Protein AF-A0A357NBG5-F1 (afdb_monomer)

Structure (mmCIF, N/CA/C/O backbone):
data_AF-A0A357NBG5-F1
#
_entry.id   AF-A0A357NBG5-F1
#
loop_
_atom_site.group_PDB
_atom_site.id
_atom_site.type_symbol
_atom_site.label_atom_id
_atom_site.label_alt_id
_atom_site.label_comp_id
_atom_site.label_asym_id
_atom_site.label_entity_id
_atom_site.label_seq_id
_atom_site.pdbx_PDB_ins_code
_atom_site.Cartn_x
_atom_site.Cartn_y
_atom_site.Cartn_z
_atom_site.occupancy
_atom_site.B_iso_or_equiv
_atom_site.auth_seq_id
_atom_site.auth_comp_id
_atom_site.auth_asym_id
_atom_site.auth_atom_id
_atom_site.pdbx_PDB_model_num
ATOM 1 N N . SER A 1 1 ? -6.559 14.695 2.292 1.00 75.44 1 SER A N 1
ATOM 2 C CA . SER A 1 1 ? -6.284 13.286 2.635 1.00 75.44 1 SER A CA 1
ATOM 3 C C . SER A 1 1 ? -4.789 13.065 2.694 1.00 75.44 1 SER A C 1
ATOM 5 O O . SER A 1 1 ? -4.072 13.717 1.946 1.00 75.44 1 SER A O 1
ATOM 7 N N . GLU A 1 2 ? -4.316 12.199 3.584 1.00 93.56 2 GLU A N 1
ATOM 8 C CA . GLU A 1 2 ? -2.892 11.862 3.702 1.00 93.56 2 GLU A CA 1
ATOM 9 C C . GLU A 1 2 ? -2.583 10.593 2.900 1.00 93.56 2 GLU A C 1
ATOM 11 O O . GLU A 1 2 ? -3.406 9.676 2.860 1.00 93.56 2 GLU A O 1
ATOM 16 N N . ILE A 1 3 ? -1.399 10.528 2.284 1.00 97.75 3 ILE A N 1
ATOM 17 C CA . ILE A 1 3 ? -0.904 9.331 1.596 1.00 97.75 3 ILE A CA 1
ATOM 18 C C . ILE A 1 3 ? 0.444 8.941 2.200 1.00 97.75 3 ILE A C 1
ATOM 20 O O . ILE A 1 3 ? 1.353 9.767 2.279 1.00 97.75 3 ILE A O 1
ATOM 24 N N . TYR A 1 4 ? 0.590 7.676 2.590 1.00 98.44 4 TYR A N 1
ATOM 25 C CA . TYR A 1 4 ? 1.852 7.113 3.069 1.00 98.44 4 TYR A CA 1
ATOM 26 C C . TYR A 1 4 ? 2.400 6.112 2.057 1.00 98.44 4 TYR A C 1
ATOM 28 O O . TYR A 1 4 ? 1.651 5.311 1.504 1.00 98.44 4 TYR A O 1
ATOM 36 N N . VAL A 1 5 ? 3.717 6.130 1.847 1.00 98.50 5 VAL A N 1
ATOM 37 C CA . VAL A 1 5 ? 4.415 5.236 0.915 1.00 98.50 5 VAL A CA 1
ATOM 38 C C . VAL A 1 5 ? 5.572 4.566 1.644 1.00 98.50 5 VAL A C 1
ATOM 40 O O . VAL A 1 5 ? 6.455 5.250 2.167 1.00 98.50 5 VAL A O 1
ATOM 43 N N . GLY A 1 6 ? 5.595 3.233 1.668 1.00 98.19 6 GLY A N 1
ATOM 44 C CA . GLY A 1 6 ? 6.753 2.491 2.162 1.00 98.19 6 GLY A CA 1
ATOM 45 C C . GLY A 1 6 ? 7.877 2.488 1.126 1.00 98.19 6 GLY A C 1
ATOM 46 O O . GLY A 1 6 ? 7.675 2.059 -0.002 1.00 98.19 6 GLY A O 1
ATOM 47 N N . LYS A 1 7 ? 9.082 2.961 1.462 1.00 95.31 7 LYS A N 1
ATOM 48 C CA . LYS A 1 7 ? 10.212 3.027 0.505 1.00 95.31 7 LYS A CA 1
ATOM 49 C C . LYS A 1 7 ? 11.083 1.767 0.485 1.00 95.31 7 LYS A C 1
ATOM 51 O O . LYS A 1 7 ? 12.050 1.690 -0.265 1.00 95.31 7 LYS A O 1
ATOM 56 N N . ASN A 1 8 ? 10.776 0.801 1.343 1.00 96.00 8 ASN A N 1
ATOM 57 C CA . ASN A 1 8 ? 11.411 -0.509 1.415 1.00 96.00 8 ASN A CA 1
ATOM 58 C C . ASN A 1 8 ? 10.474 -1.495 2.125 1.00 96.00 8 ASN A C 1
ATOM 60 O O . ASN A 1 8 ? 9.484 -1.087 2.726 1.00 96.00 8 ASN A O 1
ATOM 64 N N . ASN A 1 9 ? 10.834 -2.773 2.113 1.00 95.44 9 ASN A N 1
ATOM 65 C CA . ASN A 1 9 ? 10.104 -3.874 2.742 1.00 95.44 9 ASN A CA 1
ATOM 66 C C . ASN A 1 9 ? 9.693 -3.618 4.205 1.00 95.44 9 ASN A C 1
ATOM 68 O O . ASN A 1 9 ? 8.518 -3.701 4.554 1.00 95.44 9 ASN A O 1
ATOM 72 N N . LYS A 1 10 ? 10.631 -3.185 5.060 1.00 96.75 10 LYS A N 1
ATOM 73 C CA . LYS A 1 10 ? 10.332 -2.879 6.473 1.00 96.75 10 LYS A CA 1
ATOM 74 C C . LYS A 1 10 ? 9.304 -1.753 6.609 1.00 96.75 10 LYS A C 1
ATOM 76 O O . LYS A 1 10 ? 8.433 -1.803 7.474 1.00 96.75 10 LYS A O 1
ATOM 81 N N . GLN A 1 11 ? 9.403 -0.730 5.761 1.00 98.19 11 GLN A N 1
ATOM 82 C CA . GLN A 1 11 ? 8.443 0.368 5.746 1.00 98.19 11 GLN A CA 1
ATOM 83 C C . GLN A 1 11 ? 7.102 -0.047 5.141 1.00 98.19 11 GLN A C 1
ATOM 85 O O . GLN A 1 11 ? 6.085 0.392 5.660 1.00 98.19 11 GLN A O 1
ATOM 90 N N . ASN A 1 12 ? 7.075 -0.898 4.110 1.00 98.06 12 ASN A N 1
ATOM 91 C CA . ASN A 1 12 ? 5.846 -1.464 3.544 1.00 98.06 12 ASN A CA 1
ATOM 92 C C . ASN A 1 12 ? 5.045 -2.188 4.626 1.00 98.06 12 ASN A C 1
ATOM 94 O O . ASN A 1 12 ? 3.854 -1.927 4.809 1.00 98.06 12 ASN A O 1
ATOM 98 N N . ASP A 1 13 ? 5.730 -3.029 5.395 1.00 97.12 13 ASP A N 1
ATOM 99 C CA . ASP A 1 13 ? 5.175 -3.708 6.557 1.00 97.12 13 ASP A CA 1
ATOM 100 C C . ASP A 1 13 ? 4.623 -2.722 7.589 1.00 97.12 13 ASP A C 1
ATOM 102 O O . ASP A 1 13 ? 3.487 -2.856 8.043 1.00 97.12 13 ASP A O 1
ATOM 106 N N . TYR A 1 14 ? 5.411 -1.708 7.950 1.00 98.06 14 TYR A N 1
ATOM 107 C CA . TYR A 1 14 ? 5.002 -0.705 8.927 1.00 98.06 14 TYR A CA 1
ATOM 108 C C . TYR A 1 14 ? 3.765 0.073 8.465 1.00 98.06 14 TYR A C 1
ATOM 110 O O . TYR A 1 14 ? 2.777 0.140 9.200 1.00 98.06 14 TYR A O 1
ATOM 118 N N . VAL A 1 15 ? 3.780 0.625 7.245 1.00 98.25 15 VAL A N 1
ATOM 119 C CA . VAL A 1 15 ? 2.660 1.436 6.751 1.00 98.25 15 VAL A CA 1
ATOM 120 C C . VAL A 1 15 ? 1.392 0.598 6.633 1.00 98.25 15 VAL A C 1
ATOM 122 O O . VAL A 1 15 ? 0.323 1.066 7.006 1.00 98.25 15 VAL A O 1
ATOM 125 N N . THR A 1 16 ? 1.516 -0.663 6.217 1.00 98.12 16 THR A N 1
ATOM 126 C CA . THR A 1 16 ? 0.369 -1.555 6.001 1.00 98.12 16 THR A CA 1
ATOM 127 C C . THR A 1 16 ? -0.181 -2.107 7.303 1.00 98.12 16 THR A C 1
ATOM 129 O O . THR A 1 16 ? -1.385 -2.066 7.540 1.00 98.12 16 THR A O 1
ATOM 132 N N . PHE A 1 17 ? 0.681 -2.638 8.169 1.00 97.19 17 PHE A N 1
ATOM 133 C CA . PHE A 1 17 ? 0.238 -3.461 9.290 1.00 97.19 17 PHE A CA 1
ATOM 134 C C . PHE A 1 17 ? 0.299 -2.763 10.648 1.00 97.19 17 PHE A C 1
ATOM 136 O O . PHE A 1 17 ? -0.311 -3.272 11.588 1.00 97.19 17 PHE A O 1
ATOM 143 N N . LYS A 1 18 ? 0.988 -1.619 10.769 1.00 97.06 18 LYS A N 1
ATOM 144 C CA . LYS A 1 18 ? 1.098 -0.853 12.025 1.00 97.06 18 LYS A CA 1
ATOM 145 C C . LYS A 1 18 ? 0.463 0.533 11.946 1.00 97.06 18 LYS A C 1
ATOM 147 O O . LYS A 1 18 ? -0.209 0.935 12.888 1.00 97.06 18 LYS A O 1
ATOM 152 N N . LEU A 1 19 ? 0.672 1.255 10.846 1.00 97.62 19 LEU A N 1
ATOM 153 C CA . LEU A 1 19 ? 0.210 2.637 10.692 1.00 97.62 19 LEU A CA 1
ATOM 154 C C . LEU A 1 19 ? -1.222 2.737 10.149 1.00 97.62 19 LEU A C 1
ATOM 156 O O . LEU A 1 19 ? -1.982 3.608 10.579 1.00 97.62 19 LEU A O 1
ATOM 160 N N . ALA A 1 20 ? -1.573 1.915 9.158 1.00 97.75 20 ALA A N 1
ATOM 161 C CA . ALA A 1 20 ? -2.876 1.957 8.506 1.00 97.75 20 ALA A CA 1
ATOM 162 C C . ALA A 1 20 ? -4.002 1.441 9.411 1.00 97.75 20 ALA A C 1
ATOM 164 O O . ALA A 1 20 ? -3.846 0.476 10.160 1.00 97.75 20 ALA A O 1
ATOM 165 N N . ARG A 1 21 ? -5.164 2.080 9.291 1.00 96.44 21 ARG A N 1
ATOM 166 C CA . ARG A 1 21 ? -6.426 1.719 9.938 1.00 96.44 21 ARG A CA 1
ATOM 167 C C . ARG A 1 21 ? -7.211 0.766 9.041 1.00 96.44 21 ARG A C 1
ATOM 169 O O . ARG A 1 21 ? -6.995 0.697 7.837 1.00 96.44 21 ARG A O 1
ATOM 176 N N . ASN A 1 22 ? -8.184 0.066 9.616 1.00 95.94 22 ASN A N 1
ATOM 177 C CA . ASN A 1 22 ? -8.982 -0.936 8.900 1.00 95.94 22 ASN A CA 1
ATOM 178 C C . ASN A 1 22 ? -9.736 -0.389 7.676 1.00 95.94 22 ASN A C 1
ATOM 180 O O . ASN A 1 22 ? -9.920 -1.122 6.706 1.00 95.94 22 ASN A O 1
ATOM 184 N N . GLN A 1 23 ? -10.183 0.868 7.741 1.00 96.06 23 GLN A N 1
ATOM 185 C CA . GLN A 1 23 ? -10.935 1.534 6.672 1.00 96.06 23 GLN A CA 1
ATOM 186 C C . GLN A 1 23 ? -10.045 2.327 5.705 1.00 96.06 23 GLN A C 1
ATOM 188 O O . GLN A 1 23 ? -10.562 2.904 4.756 1.00 96.06 23 GLN A O 1
ATOM 193 N N . ASP A 1 24 ? -8.727 2.354 5.921 1.00 97.62 24 ASP A N 1
ATOM 194 C CA . ASP A 1 24 ? -7.816 2.972 4.961 1.00 97.62 24 ASP A CA 1
ATOM 195 C C . ASP A 1 24 ? -7.734 2.126 3.691 1.00 97.62 24 ASP A C 1
ATOM 197 O O . ASP A 1 24 ? -7.932 0.907 3.724 1.00 97.62 24 ASP A O 1
ATOM 201 N N . ILE A 1 25 ? -7.403 2.768 2.574 1.00 98.19 25 ILE A N 1
ATOM 202 C CA . ILE A 1 25 ? -7.220 2.076 1.302 1.00 98.19 25 ILE A CA 1
ATO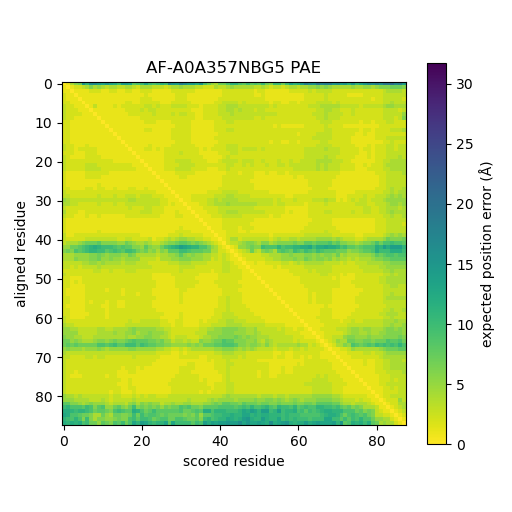M 203 C C . ILE A 1 25 ? -5.748 1.739 1.146 1.00 98.19 25 ILE A C 1
ATOM 205 O O . ILE A 1 25 ? -4.882 2.608 1.238 1.00 98.19 25 ILE A O 1
ATOM 209 N N . TRP A 1 26 ? -5.482 0.464 0.909 1.00 98.56 26 TRP A N 1
ATOM 210 C CA . TRP A 1 26 ? -4.176 -0.046 0.536 1.00 98.56 26 TRP A CA 1
ATOM 211 C C . TRP A 1 26 ? -4.110 -0.191 -0.980 1.00 98.56 26 TRP A C 1
ATOM 213 O O . TRP A 1 26 ? -5.068 -0.665 -1.589 1.00 98.56 26 TRP A O 1
ATOM 223 N N . LEU A 1 27 ? -2.988 0.218 -1.569 1.00 98.69 27 LEU A N 1
ATOM 224 C CA . LEU A 1 27 ? -2.712 0.102 -2.993 1.00 98.69 27 LEU A CA 1
ATOM 225 C C . LEU A 1 27 ? -1.327 -0.495 -3.227 1.00 98.69 27 LEU A C 1
ATOM 227 O O . LEU A 1 27 ? -0.377 -0.216 -2.484 1.00 98.69 27 LEU A O 1
ATOM 231 N N . HIS A 1 28 ? -1.210 -1.265 -4.304 1.00 98.56 28 HIS A N 1
ATOM 232 C CA . HIS A 1 28 ? 0.041 -1.863 -4.762 1.00 98.56 28 HIS A CA 1
ATOM 233 C C . HIS A 1 28 ? -0.040 -2.201 -6.251 1.00 98.56 28 HIS A C 1
ATOM 235 O O . HIS A 1 28 ? -1.118 -2.434 -6.792 1.00 98.56 28 HIS A O 1
ATOM 241 N N . THR A 1 29 ? 1.096 -2.197 -6.942 1.00 98.12 29 THR A N 1
ATOM 242 C CA . THR A 1 29 ? 1.140 -2.581 -8.355 1.00 98.12 29 THR A CA 1
ATOM 243 C C . THR A 1 29 ? 0.832 -4.061 -8.534 1.00 98.12 29 THR A C 1
ATOM 245 O O . THR A 1 29 ? 1.527 -4.908 -7.978 1.00 98.12 29 THR A O 1
ATOM 248 N N . LYS A 1 30 ? -0.159 -4.374 -9.367 1.00 97.38 30 LYS A N 1
ATOM 249 C CA . LYS A 1 30 ? -0.605 -5.747 -9.600 1.00 97.38 30 LYS A CA 1
ATOM 250 C C . LYS A 1 30 ? 0.523 -6.595 -10.186 1.00 97.38 30 LYS A C 1
ATOM 252 O O . LYS A 1 30 ? 1.091 -6.229 -11.213 1.00 97.38 30 LYS A O 1
ATOM 257 N N . ASP A 1 31 ? 0.842 -7.705 -9.521 1.00 94.81 31 ASP A N 1
ATOM 258 C CA . ASP A 1 31 ? 1.855 -8.696 -9.925 1.00 94.81 31 ASP A CA 1
ATOM 259 C C . ASP A 1 31 ? 3.276 -8.132 -10.160 1.00 94.81 31 ASP A C 1
ATOM 261 O O . ASP A 1 31 ? 4.152 -8.807 -10.705 1.00 94.81 31 ASP A O 1
ATOM 265 N N . ILE A 1 32 ? 3.543 -6.896 -9.724 1.00 95.50 32 ILE A N 1
ATOM 266 C CA . ILE A 1 32 ? 4.812 -6.195 -9.944 1.00 95.50 32 ILE A CA 1
ATOM 267 C C . ILE A 1 32 ? 5.397 -5.788 -8.587 1.00 95.50 32 ILE A C 1
ATOM 269 O O . ILE A 1 32 ? 4.696 -5.197 -7.763 1.00 95.50 32 ILE A O 1
ATOM 273 N N . PRO A 1 33 ? 6.696 -6.031 -8.328 1.00 96.69 33 PRO A N 1
ATOM 274 C CA . PRO A 1 33 ? 7.338 -5.545 -7.113 1.00 96.69 33 PRO A CA 1
ATOM 275 C C . PRO A 1 33 ? 7.296 -4.015 -7.023 1.00 96.69 33 PRO A C 1
ATOM 277 O O . PRO A 1 33 ? 7.726 -3.306 -7.940 1.00 96.69 33 PRO A O 1
ATOM 280 N N . GLY A 1 34 ? 6.844 -3.513 -5.879 1.00 97.06 34 GLY A N 1
ATOM 281 C CA . GLY A 1 34 ? 6.663 -2.087 -5.640 1.00 97.06 34 GLY A CA 1
ATOM 282 C C . GLY A 1 34 ? 6.307 -1.767 -4.195 1.00 97.06 34 GLY A C 1
ATOM 283 O O . GLY A 1 34 ? 6.165 -2.659 -3.355 1.00 97.06 34 GLY A O 1
ATOM 284 N N . SER A 1 35 ? 6.207 -0.477 -3.910 1.00 98.31 35 SER A N 1
ATOM 285 C CA . SER A 1 35 ? 5.850 0.055 -2.598 1.00 98.31 35 SER A CA 1
ATOM 286 C C . SER A 1 35 ? 4.396 -0.212 -2.226 1.00 98.31 35 SER A C 1
ATOM 288 O O . SER A 1 35 ? 3.501 -0.099 -3.060 1.00 98.31 35 SER A O 1
ATOM 290 N N . HIS A 1 36 ? 4.151 -0.485 -0.943 1.00 98.56 36 HIS A N 1
ATOM 291 C CA . HIS A 1 36 ? 2.803 -0.421 -0.387 1.00 98.56 36 HIS A CA 1
ATOM 292 C C . HIS A 1 36 ? 2.434 1.047 -0.168 1.00 98.56 36 HIS A C 1
ATOM 294 O O . HIS A 1 36 ? 3.200 1.804 0.445 1.00 98.56 36 HIS A O 1
ATOM 300 N N . VAL A 1 37 ? 1.259 1.439 -0.655 1.00 98.69 37 VAL A N 1
ATOM 301 C CA . VAL A 1 37 ? 0.725 2.795 -0.525 1.00 98.69 37 VAL A CA 1
ATOM 302 C C . VAL A 1 37 ? -0.557 2.757 0.293 1.00 98.69 37 VAL A C 1
ATOM 304 O O . VAL A 1 37 ? -1.414 1.907 0.072 1.00 98.69 37 VAL A O 1
ATOM 307 N N . ILE A 1 38 ? -0.688 3.678 1.245 1.00 98.56 38 ILE A N 1
ATOM 308 C CA . ILE A 1 38 ? -1.877 3.829 2.084 1.00 98.56 38 ILE A CA 1
ATOM 309 C C . ILE A 1 38 ? -2.487 5.198 1.831 1.00 98.56 38 ILE A C 1
ATOM 311 O O . ILE A 1 38 ? -1.847 6.211 2.111 1.00 98.56 38 ILE A O 1
ATOM 315 N N . LEU A 1 39 ? -3.733 5.227 1.371 1.00 98.19 39 LEU A N 1
ATOM 316 C CA . LEU A 1 39 ? -4.567 6.422 1.367 1.00 98.19 39 LEU A CA 1
ATOM 317 C C . LEU A 1 39 ? -5.381 6.451 2.667 1.00 98.19 39 LEU A C 1
ATOM 319 O O . LEU A 1 39 ? -6.230 5.588 2.902 1.00 98.19 39 LEU A O 1
ATOM 323 N N . ARG A 1 40 ? -5.099 7.441 3.522 1.00 96.94 40 ARG A N 1
ATOM 324 C CA . ARG A 1 40 ? -5.781 7.610 4.807 1.00 96.94 40 ARG A CA 1
ATOM 325 C C . ARG A 1 40 ? -7.217 8.062 4.584 1.00 96.94 40 ARG A C 1
ATOM 327 O O . ARG A 1 40 ? -7.451 9.121 3.994 1.00 96.94 40 ARG A O 1
ATOM 334 N N . MET A 1 41 ? -8.153 7.295 5.131 1.00 95.06 41 MET A N 1
ATOM 335 C CA . MET A 1 41 ? -9.578 7.589 5.079 1.00 95.06 41 MET A CA 1
ATOM 336 C C . MET A 1 41 ? -10.032 8.232 6.391 1.00 95.06 41 MET A C 1
ATOM 338 O O . MET A 1 41 ? -9.621 7.825 7.480 1.00 95.06 41 MET A O 1
ATOM 342 N N . GLN A 1 42 ? -10.865 9.269 6.284 1.00 85.50 42 GLN A N 1
ATOM 343 C CA . GLN A 1 42 ? -11.526 9.872 7.445 1.00 85.50 42 GLN A CA 1
ATOM 344 C C . GLN A 1 42 ? -12.929 9.289 7.606 1.00 85.50 42 GLN A C 1
ATOM 346 O O . GLN A 1 42 ? -13.203 8.627 8.601 1.00 85.50 42 GLN A O 1
ATOM 351 N N . THR A 1 43 ? -13.791 9.500 6.610 1.00 84.19 43 THR A N 1
ATOM 352 C CA . THR A 1 43 ? -15.142 8.934 6.508 1.00 84.19 43 THR A CA 1
ATOM 353 C C . THR A 1 43 ? -15.521 8.791 5.031 1.00 84.19 43 THR A C 1
ATOM 355 O O . THR A 1 43 ? -14.961 9.487 4.183 1.00 84.19 43 THR A O 1
ATOM 358 N N . GLY A 1 44 ? -16.462 7.895 4.728 1.00 85.88 44 GLY A N 1
ATOM 359 C CA . GLY A 1 44 ? -17.010 7.734 3.380 1.00 85.88 44 GLY A CA 1
ATOM 360 C C . GLY A 1 44 ? -16.040 7.129 2.362 1.00 85.88 44 GLY A C 1
ATOM 361 O O . GLY A 1 44 ? -15.094 6.421 2.714 1.00 85.88 44 GLY A O 1
ATOM 362 N N . GLU A 1 45 ? -16.316 7.389 1.087 1.00 88.25 45 GLU A N 1
ATOM 363 C CA . GLU A 1 45 ? -15.532 6.901 -0.048 1.00 88.25 45 GLU A CA 1
ATOM 364 C C . GLU A 1 45 ? -14.430 7.894 -0.448 1.00 88.25 45 GLU A C 1
ATOM 366 O O . GLU A 1 45 ? -14.575 9.105 -0.248 1.00 88.25 45 GLU A O 1
ATOM 371 N N . PRO A 1 46 ? -13.296 7.417 -0.995 1.00 90.69 46 PRO A N 1
ATOM 372 C CA . PRO A 1 46 ? -12.256 8.310 -1.486 1.00 90.69 46 PRO A CA 1
ATOM 373 C C . PRO A 1 46 ? -12.780 9.096 -2.690 1.00 90.69 46 PRO A C 1
ATOM 375 O O . PRO A 1 46 ? -13.492 8.559 -3.537 1.00 90.69 46 PRO A O 1
ATOM 378 N N . SER A 1 47 ? -12.352 10.349 -2.839 1.00 93.62 47 SER A N 1
ATOM 379 C CA . SER A 1 47 ? -12.531 11.014 -4.127 1.00 93.62 47 SER A CA 1
ATOM 380 C C . SER A 1 47 ? -11.712 10.291 -5.197 1.00 93.62 47 SER A C 1
ATOM 382 O O . SER A 1 47 ? -10.600 9.819 -4.932 1.00 93.62 47 SER A O 1
ATOM 384 N N . GLN A 1 48 ? -12.230 10.253 -6.426 1.00 94.38 48 GLN A N 1
ATOM 385 C CA . GLN A 1 48 ? -11.528 9.646 -7.557 1.00 94.38 48 GLN A CA 1
ATOM 386 C C . GLN A 1 48 ? -10.113 10.226 -7.720 1.00 94.38 48 GLN A C 1
ATOM 388 O O . GLN A 1 48 ? -9.151 9.479 -7.865 1.00 94.38 48 GLN A O 1
ATOM 393 N N . ALA A 1 49 ? -9.958 11.545 -7.575 1.00 96.00 49 ALA A N 1
ATOM 394 C CA . ALA A 1 49 ? -8.659 12.212 -7.655 1.00 96.00 49 ALA A CA 1
ATOM 395 C C . ALA A 1 49 ? -7.660 11.739 -6.579 1.00 96.00 49 ALA A C 1
ATOM 397 O O . ALA A 1 49 ? -6.470 11.591 -6.861 1.00 96.00 49 ALA A O 1
ATOM 398 N N . ALA A 1 50 ? -8.121 11.484 -5.348 1.00 96.31 50 ALA A N 1
ATOM 399 C CA . ALA A 1 50 ? -7.259 10.977 -4.281 1.00 96.31 50 ALA A CA 1
ATOM 400 C C . ALA A 1 50 ? -6.832 9.525 -4.543 1.00 96.31 50 ALA A C 1
ATOM 402 O O . ALA A 1 50 ? -5.665 9.182 -4.338 1.00 96.31 50 ALA A O 1
ATOM 403 N N . LEU A 1 51 ? -7.758 8.693 -5.032 1.00 96.94 51 LEU A N 1
ATOM 404 C CA . LEU A 1 51 ? -7.475 7.309 -5.404 1.00 96.94 51 LEU A CA 1
ATOM 405 C C . LEU A 1 51 ? -6.476 7.242 -6.570 1.00 96.94 51 LEU A C 1
ATOM 407 O O . LEU A 1 51 ? -5.480 6.524 -6.488 1.00 96.94 51 LEU A O 1
ATOM 411 N N . GLU A 1 52 ? -6.679 8.054 -7.609 1.00 97.12 52 GLU A N 1
ATOM 412 C CA . GLU A 1 52 ? -5.766 8.163 -8.751 1.00 97.12 52 GLU A CA 1
ATOM 413 C C . GLU A 1 52 ? -4.375 8.653 -8.340 1.00 97.12 52 GLU A C 1
ATOM 415 O O . GLU A 1 52 ? -3.367 8.141 -8.828 1.00 97.12 52 GLU A O 1
ATOM 420 N N . MET A 1 53 ? -4.288 9.627 -7.429 1.00 97.69 53 MET A N 1
ATOM 421 C CA . MET A 1 53 ? -3.004 10.108 -6.913 1.00 97.69 53 MET A CA 1
ATOM 422 C C . MET A 1 53 ? -2.251 9.000 -6.169 1.00 97.69 53 MET A C 1
ATOM 424 O O . MET A 1 53 ? -1.057 8.802 -6.403 1.00 97.69 53 MET A O 1
ATOM 428 N N . ALA A 1 54 ? -2.941 8.246 -5.312 1.00 98.12 54 ALA A N 1
ATOM 429 C CA . ALA A 1 54 ? -2.347 7.120 -4.603 1.00 98.12 54 ALA A CA 1
ATOM 430 C C . ALA A 1 54 ? -1.901 6.005 -5.570 1.00 98.12 54 ALA A C 1
ATOM 432 O O . ALA A 1 54 ? -0.810 5.454 -5.411 1.00 98.12 54 ALA A O 1
ATOM 433 N N . ALA A 1 55 ? -2.686 5.727 -6.616 1.00 98.00 55 ALA A N 1
ATOM 434 C CA . ALA A 1 55 ? -2.338 4.740 -7.635 1.00 98.00 55 ALA A CA 1
ATOM 435 C C . ALA A 1 55 ? -1.108 5.161 -8.454 1.00 98.00 55 ALA A C 1
ATOM 437 O O . ALA A 1 55 ? -0.200 4.357 -8.668 1.00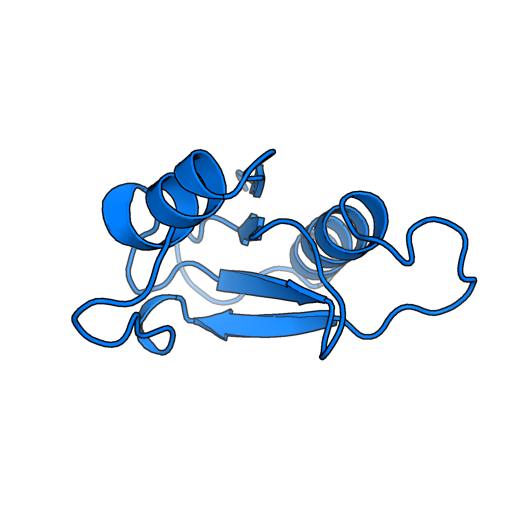 98.00 55 ALA A O 1
ATOM 438 N N . LYS A 1 56 ? -1.012 6.441 -8.839 1.00 97.69 56 LYS A N 1
ATOM 439 C CA . LYS A 1 56 ? 0.175 6.998 -9.512 1.00 97.69 56 LYS A CA 1
ATOM 440 C C . LYS A 1 56 ? 1.430 6.859 -8.653 1.00 97.69 56 LYS A C 1
ATOM 442 O O . LYS A 1 56 ? 2.489 6.528 -9.179 1.00 97.69 56 LYS A O 1
ATOM 447 N N . LEU A 1 57 ? 1.320 7.058 -7.338 1.00 98.06 57 LEU A N 1
ATOM 448 C CA . LEU A 1 57 ? 2.438 6.844 -6.414 1.00 98.06 57 LEU A CA 1
ATOM 449 C C . LEU A 1 57 ? 2.839 5.366 -6.341 1.00 98.06 57 LEU A C 1
ATOM 451 O O . LEU A 1 57 ? 4.031 5.073 -6.404 1.00 98.06 57 LEU A O 1
ATOM 455 N N . ALA A 1 58 ? 1.878 4.441 -6.268 1.00 98.31 58 AL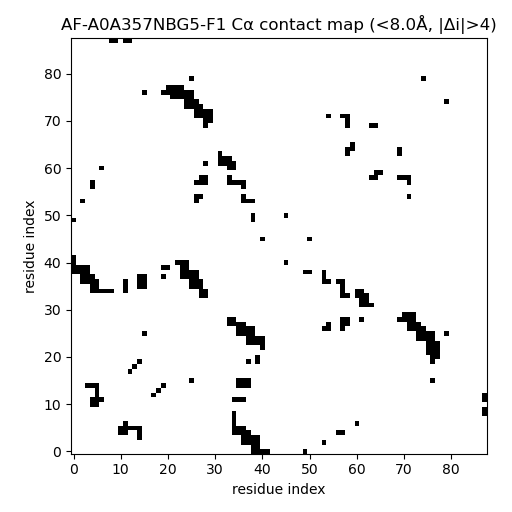A A N 1
ATOM 456 C CA . ALA A 1 58 ? 2.169 3.006 -6.289 1.00 98.31 58 ALA A CA 1
ATOM 457 C C . ALA A 1 58 ? 2.903 2.606 -7.580 1.00 98.31 58 ALA A C 1
ATOM 459 O O . ALA A 1 58 ? 3.947 1.958 -7.519 1.00 98.31 58 ALA A O 1
ATOM 460 N N . ALA A 1 59 ? 2.421 3.073 -8.736 1.00 98.06 59 ALA A N 1
ATOM 461 C CA . ALA A 1 59 ? 3.061 2.849 -10.030 1.00 98.06 59 ALA A CA 1
ATOM 462 C C . ALA A 1 59 ? 4.474 3.457 -10.101 1.00 98.06 59 ALA A C 1
ATOM 464 O O . ALA A 1 59 ? 5.416 2.787 -10.527 1.00 98.06 59 ALA A O 1
ATOM 465 N N . TYR A 1 60 ? 4.652 4.698 -9.642 1.00 97.75 60 TYR A N 1
ATOM 466 C CA . TYR A 1 60 ? 5.945 5.387 -9.663 1.00 97.75 60 TYR A CA 1
ATOM 467 C C . TYR A 1 60 ? 6.992 4.713 -8.763 1.00 97.75 60 TYR A C 1
ATOM 469 O O . TYR A 1 60 ? 8.150 4.558 -9.155 1.00 97.75 60 TYR A O 1
ATOM 477 N N . PHE A 1 61 ? 6.595 4.258 -7.573 1.00 97.56 61 PHE A N 1
ATOM 478 C CA . PHE A 1 61 ? 7.470 3.554 -6.630 1.00 97.56 61 PHE A CA 1
ATOM 479 C C . PHE A 1 61 ? 7.490 2.032 -6.848 1.00 97.56 61 PHE A C 1
ATOM 481 O O . PHE A 1 61 ? 7.627 1.245 -5.910 1.00 97.56 61 PHE A O 1
ATOM 488 N N . SER A 1 62 ? 7.397 1.605 -8.105 1.00 97.06 62 SER A N 1
ATOM 489 C CA . SER A 1 62 ? 7.488 0.202 -8.501 1.00 97.06 62 SER A CA 1
ATOM 490 C C . SER A 1 62 ? 8.620 -0.045 -9.499 1.00 97.06 62 SER A C 1
ATOM 492 O O . SER A 1 62 ? 9.336 0.868 -9.938 1.00 97.06 62 SER A O 1
ATOM 494 N N . LYS A 1 63 ? 8.782 -1.314 -9.884 1.00 95.69 63 LYS A N 1
ATOM 495 C CA . LYS A 1 63 ? 9.650 -1.700 -11.001 1.00 95.69 63 LYS A CA 1
ATOM 496 C C . LYS A 1 63 ? 9.119 -1.272 -12.375 1.00 95.69 63 LYS A C 1
ATOM 498 O O . LYS A 1 63 ? 9.907 -1.241 -13.312 1.00 95.69 63 LYS A O 1
ATOM 503 N N . SER A 1 64 ? 7.846 -0.897 -12.509 1.00 94.50 64 SER A N 1
ATOM 504 C CA . SER A 1 64 ? 7.229 -0.494 -13.781 1.00 94.50 64 SER A CA 1
ATOM 505 C C . SER A 1 64 ? 7.116 1.024 -13.970 1.00 94.50 64 SER A C 1
ATOM 507 O O . SER A 1 64 ? 6.418 1.469 -14.874 1.00 94.50 64 SER A O 1
ATOM 509 N N . ARG A 1 65 ? 7.850 1.836 -13.194 1.00 93.75 65 ARG A N 1
ATOM 510 C CA . ARG A 1 65 ? 7.769 3.315 -13.198 1.00 93.75 65 ARG A CA 1
ATOM 511 C C . ARG A 1 65 ? 7.902 4.012 -14.565 1.00 93.75 65 ARG A C 1
ATOM 513 O O . ARG A 1 65 ? 7.486 5.154 -14.697 1.00 93.75 65 ARG A O 1
ATOM 520 N N . PHE A 1 66 ? 8.530 3.361 -15.547 1.00 93.56 66 PHE A N 1
ATOM 521 C CA . PHE A 1 66 ? 8.737 3.890 -16.903 1.00 93.56 66 PHE A CA 1
ATOM 522 C C . PHE A 1 66 ? 7.744 3.324 -17.933 1.00 93.56 66 PHE A C 1
ATOM 524 O O . PHE A 1 66 ? 7.850 3.623 -19.118 1.00 93.56 66 PHE A O 1
ATOM 531 N N . SER A 1 67 ? 6.801 2.483 -17.502 1.00 93.69 67 SER A N 1
ATOM 532 C CA . SER A 1 67 ? 5.752 1.940 -18.369 1.00 93.69 67 SER A CA 1
ATOM 533 C C . SER A 1 67 ? 4.633 2.962 -18.547 1.00 93.69 67 SER A C 1
ATOM 535 O O . SER A 1 67 ? 4.298 3.696 -17.620 1.00 93.69 67 SER A O 1
ATOM 537 N N . SER A 1 68 ? 4.029 2.992 -19.733 1.00 89.56 68 SER A N 1
ATOM 538 C CA . SER A 1 68 ? 2.944 3.924 -20.067 1.00 89.56 68 SER A CA 1
ATOM 539 C C . SER A 1 68 ? 1.623 3.591 -19.369 1.00 89.56 68 SER A C 1
ATOM 541 O O . SER A 1 68 ? 0.836 4.489 -19.081 1.00 89.56 68 SER A O 1
ATOM 543 N N . GLN A 1 69 ? 1.383 2.311 -19.081 1.00 93.62 69 GLN A N 1
ATOM 544 C CA . GLN A 1 69 ? 0.231 1.823 -18.327 1.00 93.62 69 GLN A CA 1
ATOM 545 C C . GLN A 1 69 ? 0.701 0.805 -17.292 1.00 93.62 69 GLN A C 1
ATOM 547 O O . GLN A 1 69 ? 1.382 -0.163 -17.627 1.00 93.62 69 GLN A O 1
ATOM 552 N N . VAL A 1 70 ? 0.342 1.038 -16.030 1.00 96.62 70 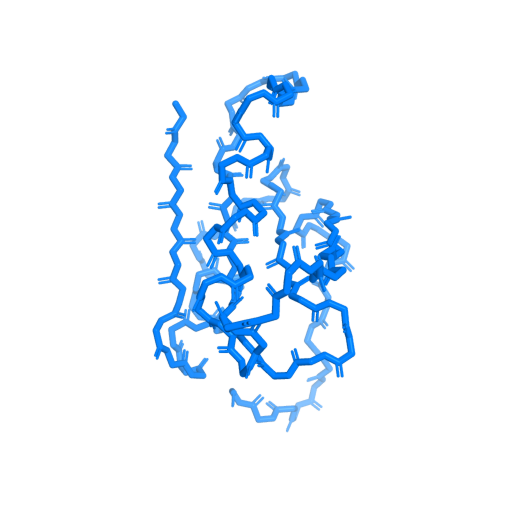VAL A N 1
ATOM 553 C CA . VAL A 1 70 ? 0.709 0.178 -14.902 1.00 96.62 70 VAL A CA 1
ATOM 554 C C . VAL A 1 70 ? -0.564 -0.223 -14.162 1.00 96.62 70 VAL A C 1
ATOM 556 O O . VAL A 1 70 ? -1.245 0.662 -13.640 1.00 96.62 70 VAL A O 1
ATOM 559 N N . PRO A 1 71 ? -0.900 -1.521 -14.092 1.00 97.25 71 PRO A N 1
ATOM 560 C CA . PRO A 1 71 ? -2.038 -1.974 -13.308 1.00 97.25 71 PRO A CA 1
ATOM 561 C C . PRO A 1 71 ? -1.740 -1.825 -11.809 1.00 97.25 71 PRO A C 1
ATOM 563 O O . PRO A 1 71 ? -0.677 -2.217 -11.322 1.00 97.25 71 PRO A O 1
ATOM 566 N N . VAL A 1 72 ? -2.690 -1.252 -11.074 1.00 98.25 72 VAL A N 1
ATOM 567 C CA . VAL A 1 72 ? -2.613 -1.049 -9.623 1.00 98.25 72 VAL A CA 1
ATOM 568 C C . VAL A 1 72 ? -3.863 -1.641 -8.994 1.00 98.25 72 VAL A C 1
ATOM 570 O O . VAL A 1 72 ? -4.974 -1.246 -9.345 1.00 98.25 72 VAL A O 1
ATOM 573 N N . ASP A 1 73 ? -3.669 -2.561 -8.056 1.00 98.31 73 ASP A N 1
ATOM 574 C CA . ASP A 1 73 ? -4.743 -3.097 -7.234 1.00 98.31 73 ASP A CA 1
ATOM 575 C C . ASP A 1 73 ? -4.954 -2.196 -6.018 1.00 98.31 73 ASP A C 1
ATOM 577 O O . ASP A 1 73 ? -4.005 -1.638 -5.456 1.00 98.31 73 ASP A O 1
ATOM 581 N N . TYR A 1 74 ? -6.207 -2.075 -5.586 1.00 97.94 74 TYR A N 1
ATOM 582 C CA . TYR A 1 74 ? -6.548 -1.421 -4.333 1.00 97.94 74 TYR A CA 1
ATOM 583 C C . TYR A 1 74 ? -7.645 -2.176 -3.592 1.00 97.94 74 TYR A C 1
ATOM 585 O O . TYR A 1 74 ? -8.512 -2.818 -4.181 1.00 97.94 74 TYR A O 1
ATOM 593 N N . THR A 1 75 ? -7.602 -2.102 -2.268 1.00 97.94 75 THR A N 1
ATOM 594 C CA . THR A 1 75 ? -8.612 -2.695 -1.389 1.00 97.94 75 THR A CA 1
ATOM 595 C C . THR A 1 75 ? -8.591 -1.995 -0.035 1.00 97.94 75 THR A C 1
ATOM 597 O O . THR A 1 75 ? -7.682 -1.221 0.270 1.00 97.94 75 THR A O 1
ATOM 600 N N . LEU A 1 76 ? -9.575 -2.271 0.816 1.00 97.44 76 LEU A N 1
ATOM 601 C CA . LEU A 1 76 ? -9.503 -1.835 2.207 1.00 97.44 76 LEU A CA 1
ATOM 602 C C . LEU A 1 76 ? -8.364 -2.574 2.910 1.00 97.44 76 LEU A C 1
ATOM 604 O O . LEU A 1 76 ? -8.241 -3.794 2.797 1.00 97.44 76 LEU A O 1
ATOM 608 N N . ARG A 1 77 ? -7.571 -1.865 3.715 1.00 97.25 77 ARG A N 1
ATOM 609 C CA . ARG A 1 77 ? -6.433 -2.451 4.435 1.00 97.25 77 ARG A CA 1
ATOM 610 C C . ARG A 1 77 ? -6.843 -3.630 5.318 1.00 97.25 77 ARG A C 1
ATOM 612 O O . ARG A 1 77 ? -6.038 -4.536 5.532 1.00 97.25 77 ARG A O 1
ATOM 619 N N . LYS A 1 78 ? -8.073 -3.661 5.844 1.00 97.31 78 LYS A N 1
ATOM 620 C CA . LYS A 1 78 ? -8.584 -4.806 6.625 1.00 97.31 78 LYS A CA 1
ATOM 621 C C . LYS A 1 78 ? -8.627 -6.126 5.837 1.00 97.31 78 LYS A C 1
ATOM 623 O O . LYS A 1 78 ? -8.620 -7.180 6.456 1.00 97.31 78 LYS A O 1
ATOM 628 N N . HIS A 1 79 ? -8.654 -6.074 4.504 1.00 98.12 79 HIS A N 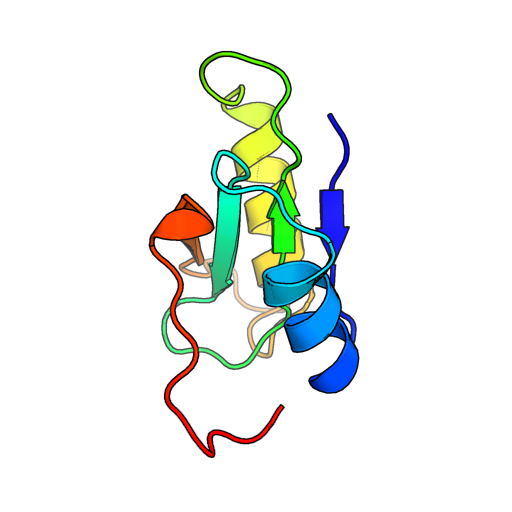1
ATOM 629 C CA . HIS A 1 79 ? -8.621 -7.255 3.6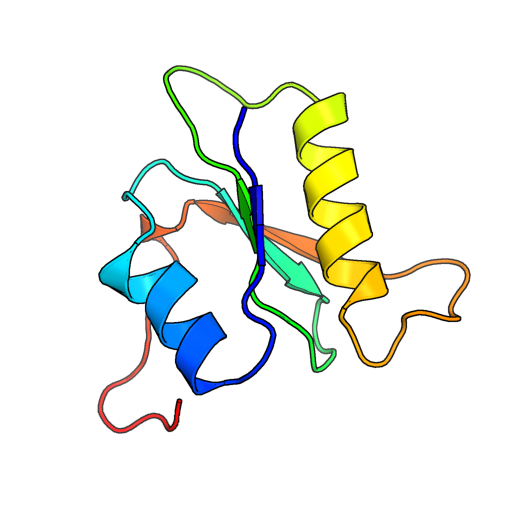36 1.00 98.12 79 HIS A C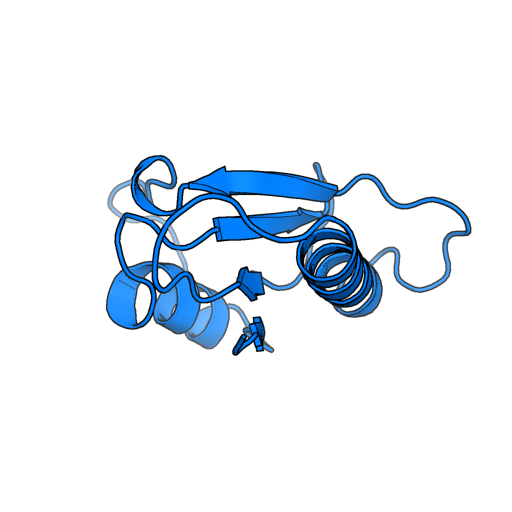A 1
ATOM 630 C C . HIS A 1 79 ? -7.193 -7.721 3.316 1.00 98.12 79 HIS A C 1
ATOM 632 O O . HIS A 1 79 ? -7.011 -8.786 2.735 1.00 98.12 79 HIS A O 1
ATOM 638 N N . VAL A 1 80 ? -6.173 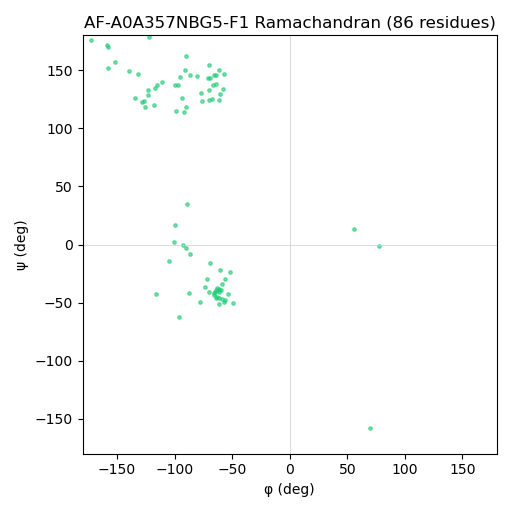-6.945 3.694 1.00 97.69 80 VAL A N 1
ATOM 639 C CA . VAL A 1 80 ? -4.768 -7.296 3.477 1.00 97.69 80 VAL A CA 1
ATOM 640 C C . VAL A 1 80 ? -4.260 -8.074 4.685 1.00 97.69 80 VAL A C 1
ATOM 642 O O . VAL A 1 80 ? -4.217 -7.561 5.810 1.00 97.69 80 VAL A O 1
ATOM 645 N N . HIS A 1 81 ? -3.859 -9.320 4.445 1.00 94.88 81 HIS A N 1
ATOM 646 C CA . HIS A 1 81 ? -3.328 -10.220 5.460 1.00 94.88 81 HIS A CA 1
ATOM 647 C C . HIS A 1 81 ? -1.868 -10.565 5.169 1.00 94.88 81 HIS A C 1
ATOM 649 O O . HIS A 1 81 ? -1.504 -10.857 4.032 1.00 94.88 81 HIS A O 1
ATOM 655 N N . LYS A 1 82 ? -1.042 -10.566 6.218 1.00 91.81 82 LYS A N 1
ATOM 656 C CA . LYS A 1 82 ? 0.322 -11.087 6.167 1.00 91.81 82 LYS A CA 1
ATOM 657 C C . LYS A 1 82 ? 0.332 -12.506 6.742 1.00 91.81 82 LYS A C 1
ATOM 659 O O . LYS A 1 82 ? 0.094 -12.634 7.944 1.00 91.81 82 LYS A O 1
ATOM 664 N N . PRO A 1 83 ? 0.630 -13.541 5.937 1.00 90.81 83 PRO A N 1
ATOM 665 C CA . PRO A 1 83 ? 0.768 -14.902 6.439 1.00 90.81 83 PRO A CA 1
ATOM 666 C C . PRO A 1 83 ? 1.830 -15.000 7.540 1.00 90.81 83 PRO A C 1
ATOM 668 O O . PRO A 1 83 ? 2.844 -14.294 7.512 1.00 90.81 83 PRO A O 1
ATOM 671 N N . SER A 1 84 ? 1.614 -15.899 8.501 1.00 87.62 84 SER A N 1
ATOM 672 C CA . SER A 1 84 ? 2.579 -16.141 9.577 1.00 87.62 84 SER A CA 1
ATOM 673 C C . SER A 1 84 ? 3.938 -16.568 9.009 1.00 87.62 84 SER A C 1
ATOM 675 O O . SER A 1 84 ? 4.007 -17.404 8.110 1.00 87.62 84 SER A O 1
ATOM 677 N N . GLY A 1 85 ? 5.021 -15.969 9.509 1.00 83.69 85 GLY A N 1
ATOM 678 C CA . GLY A 1 85 ? 6.389 -16.255 9.061 1.00 83.69 85 GLY A CA 1
ATOM 679 C C . GLY A 1 85 ? 6.798 -15.617 7.725 1.00 83.69 85 GLY A C 1
ATOM 680 O O . GLY A 1 85 ? 7.949 -15.769 7.315 1.00 83.69 85 GLY A O 1
ATOM 681 N N . ALA A 1 86 ? 5.912 -14.874 7.052 1.00 83.88 86 ALA A N 1
ATOM 682 C CA . ALA A 1 86 ? 6.276 -14.159 5.832 1.00 83.88 86 ALA A CA 1
ATOM 683 C C . ALA A 1 86 ? 7.330 -13.075 6.118 1.00 83.88 86 ALA A C 1
ATOM 685 O O . ALA A 1 86 ? 7.240 -12.330 7.101 1.00 83.88 86 ALA A O 1
ATOM 686 N N . LYS A 1 87 ? 8.326 -12.962 5.231 1.00 79.38 87 LYS A N 1
ATOM 687 C CA . LYS A 1 87 ? 9.347 -11.909 5.313 1.00 79.38 87 LYS A CA 1
ATOM 688 C C . LYS A 1 87 ? 8.699 -10.516 5.196 1.00 79.38 87 LYS A C 1
ATOM 690 O O . LYS A 1 87 ? 7.630 -10.395 4.597 1.00 79.38 87 LYS A O 1
ATOM 695 N N . PRO A 1 88 ? 9.285 -9.477 5.814 1.00 70.75 88 PRO A N 1
ATOM 696 C CA . PRO A 1 88 ? 8.978 -8.080 5.502 1.00 70.75 88 PRO A CA 1
ATOM 697 C C . PRO A 1 88 ? 9.218 -7.740 4.035 1.00 70.75 88 PRO A C 1
ATOM 699 O O . PRO A 1 88 ? 10.211 -8.252 3.460 1.00 70.75 88 PRO A O 1
#

Sequence (88 aa):
SEIYVGKNNKQNDYVTFKLARNQDIWLHTKDIPGSHVILRMQTGEPSQAALEMAAKLAAYFSKSRFSSQVPVDYTLRKHVHKPSGAKP

Solvent-accessible surface area (backbone atoms only — not comparable to full-atom values): 5080 Å² total; per-residue (Å²): 128,55,75,49,72,18,92,44,48,69,40,23,46,39,48,59,76,68,68,50,50,59,77,15,36,32,32,32,28,57,100,43,68,49,22,39,23,36,41,53,62,89,72,88,77,79,54,69,69,59,51,50,52,48,43,51,50,13,34,54,50,28,80,54,48,87,53,96,77,68,64,62,45,72,47,47,34,67,77,64,78,81,64,88,90,61,80,95

pLDDT: mean 95.06, std 5.21, range [70.75, 98.69]

Secondary structure (DSSP, 8-state):
--EEE-SSHHHHHHIIIII--TTSEEEEETTS-B--EEE--SSSPPPHHHHHHHHHHHHHTBTTTT-S---EEEEEGGG----TT---

Mean predicted aligned error: 2.92 Å

Foldseek 3Di:
DDKDKQLDDVSLCCVLPPVDDQQWKWKAFPPFAFIIMTHHDDDDDDDPVSVVVRHLRRCCRTPNNVPPDTHMDMDGSNPDDDDPPDDD

Radius of gyration: 12.27 Å; Cα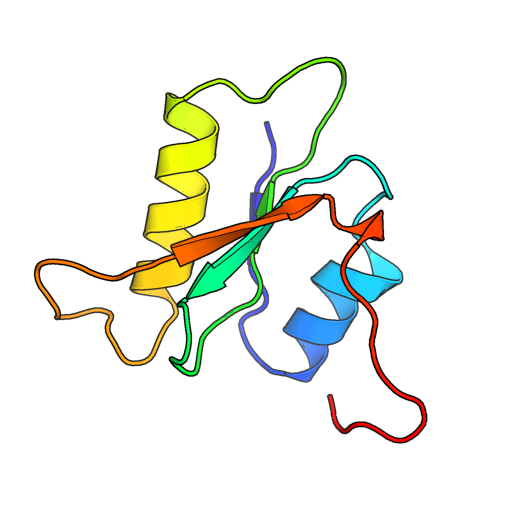 contacts (8 Å, |Δi|>4): 163; chains: 1; bounding box: 28×30×32 Å

Nearest PDB structures (foldseek):
  8s1u-assembly1_H  TM=9.809E-01  e=3.402E-10  Bacillus subtilis subsp. subtilis str. 168
  5h3w-assembly1_A  TM=9.637E-01  e=3.798E-09  Streptococcus suis
  5h3w-assembly1_B  TM=9.637E-01  e=6.399E-09  Streptococcus suis
  7aqc-assembly1_R  TM=9.369E-01  e=9.464E-09  Bacillus subtilis subsp. subtilis str. 168
  7eoe-assembly1_B  TM=8.914E-01  e=8.732E-05  Homo sapiens